Protein AF-A0A963B3S6-F1 (afdb_monomer_lite)

Sequence (49 aa):
MTDTVLMERHGGVVLLRLNRPDKLNAINGVHSVCLASSAANVHSRSKGS

Radius of gyration: 12.62 Å; chains: 1; bounding box: 30×19×35 Å

pLDDT: mean 76.09, std 13.46, range [44.66, 92.06]

Foldseek 3Di:
DDDQWDWDDDPLDIDIDGDPVVVVSDDDPVNVVVVVVVVVVNVVVVPVD

Structure (mmCIF, N/CA/C/O backbone):
data_AF-A0A963B3S6-F1
#
_entry.id   AF-A0A963B3S6-F1
#
loop_
_atom_site.group_PDB
_atom_site.id
_atom_site.type_symbol
_atom_site.label_atom_id
_atom_site.label_alt_id
_atom_site.label_comp_id
_atom_site.label_asy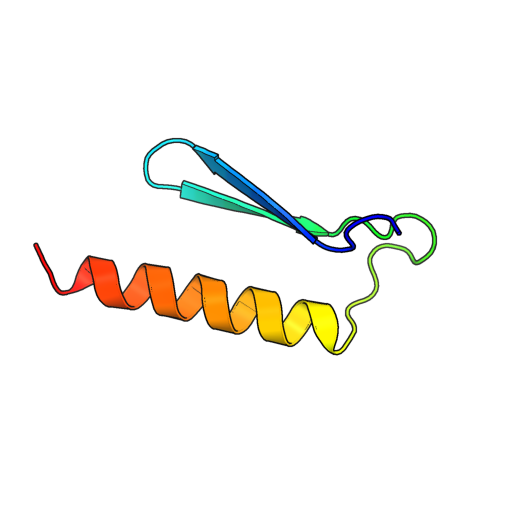m_id
_atom_site.label_entity_id
_atom_site.label_seq_id
_atom_site.pdbx_PDB_ins_code
_atom_site.Cartn_x
_atom_site.Cartn_y
_atom_site.Cartn_z
_atom_site.occupancy
_atom_site.B_iso_or_equiv
_atom_site.auth_seq_id
_atom_site.auth_comp_id
_atom_site.auth_asym_id
_atom_site.auth_atom_id
_atom_site.pdbx_PDB_model_num
ATOM 1 N N . MET A 1 1 ? 18.963 6.370 3.465 1.00 53.75 1 MET A N 1
ATOM 2 C CA . MET A 1 1 ? 18.160 5.206 3.035 1.00 53.75 1 MET A CA 1
ATOM 3 C C . MET A 1 1 ? 16.711 5.609 3.245 1.00 53.75 1 MET A C 1
ATOM 5 O O . MET A 1 1 ? 16.370 5.910 4.376 1.00 53.75 1 MET A O 1
ATOM 9 N N . THR A 1 2 ? 15.926 5.794 2.182 1.00 64.38 2 THR A N 1
ATOM 10 C CA . THR A 1 2 ? 14.547 6.304 2.298 1.00 64.38 2 THR A CA 1
ATOM 11 C C . THR A 1 2 ? 13.625 5.191 2.782 1.00 64.38 2 THR A C 1
ATOM 13 O O . THR A 1 2 ? 13.653 4.095 2.216 1.00 64.38 2 THR A O 1
ATOM 16 N N . ASP A 1 3 ? 12.815 5.458 3.807 1.00 74.94 3 ASP A N 1
ATOM 17 C CA . ASP A 1 3 ? 11.823 4.502 4.292 1.00 74.94 3 ASP A CA 1
ATOM 18 C C . ASP A 1 3 ? 10.835 4.138 3.185 1.00 74.94 3 ASP A C 1
ATOM 20 O O . ASP A 1 3 ? 10.261 5.000 2.518 1.00 74.94 3 ASP A O 1
ATOM 24 N N . THR A 1 4 ? 10.652 2.835 2.982 1.00 86.06 4 THR A N 1
ATOM 25 C CA . THR A 1 4 ? 9.800 2.288 1.915 1.00 86.06 4 THR A CA 1
ATOM 26 C C . THR A 1 4 ? 8.325 2.186 2.312 1.00 86.06 4 THR A C 1
ATOM 28 O O . THR A 1 4 ? 7.480 1.917 1.452 1.00 86.06 4 THR A O 1
ATOM 31 N N . VAL A 1 5 ? 8.025 2.414 3.595 1.00 87.00 5 VAL A N 1
ATOM 32 C CA . VAL A 1 5 ? 6.690 2.538 4.189 1.00 87.00 5 VAL A CA 1
ATOM 33 C C . VAL A 1 5 ? 6.727 3.715 5.151 1.00 87.00 5 VAL A C 1
ATOM 35 O O . VAL A 1 5 ? 7.606 3.782 6.003 1.00 87.00 5 VAL A O 1
ATOM 38 N N . LEU A 1 6 ? 5.759 4.614 5.040 1.00 88.50 6 LEU A N 1
ATOM 39 C CA . LEU A 1 6 ? 5.532 5.685 6.001 1.00 88.50 6 LEU A CA 1
ATOM 40 C C . LEU A 1 6 ? 4.312 5.327 6.849 1.00 88.50 6 LEU A C 1
ATOM 42 O O . LEU A 1 6 ? 3.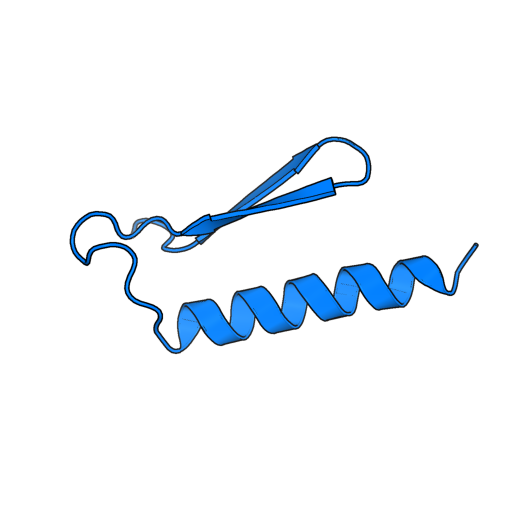314 4.832 6.319 1.00 88.50 6 LEU A O 1
ATOM 46 N N . MET A 1 7 ? 4.394 5.577 8.154 1.00 86.44 7 MET A N 1
ATOM 47 C CA . 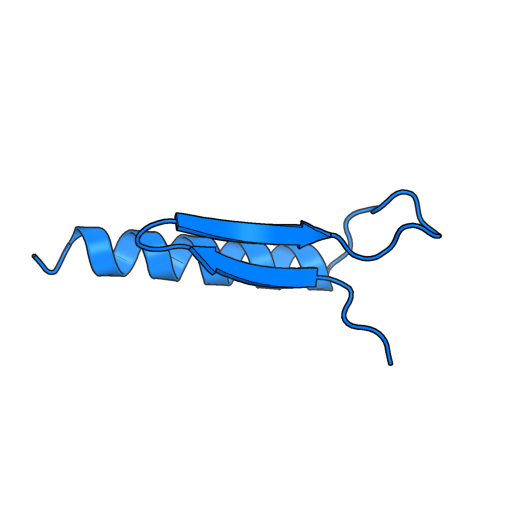MET A 1 7 ? 3.286 5.380 9.086 1.00 86.44 7 MET A CA 1
ATOM 48 C C . MET A 1 7 ? 2.948 6.692 9.780 1.00 86.44 7 MET A C 1
ATOM 50 O O . MET A 1 7 ? 3.812 7.319 10.385 1.00 86.44 7 MET A O 1
ATOM 54 N N . GLU A 1 8 ? 1.676 7.069 9.736 1.00 87.94 8 GLU A N 1
ATOM 55 C CA . GLU A 1 8 ? 1.145 8.236 10.438 1.00 87.94 8 GLU A CA 1
ATOM 56 C C . GLU A 1 8 ? -0.081 7.831 11.261 1.00 87.94 8 GLU A C 1
ATOM 58 O O . GLU A 1 8 ? -0.856 6.962 10.858 1.00 87.94 8 GLU A O 1
ATOM 63 N N . ARG A 1 9 ? -0.282 8.458 12.423 1.00 85.00 9 ARG A N 1
ATOM 64 C CA . ARG A 1 9 ? -1.483 8.256 13.243 1.00 85.00 9 ARG A CA 1
ATOM 65 C C . ARG A 1 9 ? -2.317 9.530 13.254 1.00 85.00 9 ARG A C 1
ATOM 67 O O . ARG A 1 9 ? -1.841 10.575 13.683 1.00 85.00 9 ARG A O 1
ATOM 74 N N . HIS A 1 10 ? -3.579 9.393 12.863 1.00 87.12 10 HIS A N 1
ATOM 75 C CA . HIS A 1 10 ? -4.580 10.456 12.862 1.00 87.12 10 HIS A CA 1
ATOM 76 C C . HIS A 1 10 ? -5.738 10.026 13.766 1.00 87.12 10 HIS A C 1
ATOM 78 O O . HIS A 1 10 ? -6.615 9.257 13.370 1.00 87.12 10 HIS A O 1
ATOM 84 N N . GLY A 1 11 ? -5.693 10.454 15.031 1.00 85.69 11 GLY A N 1
ATOM 85 C CA . GLY A 1 11 ? -6.641 10.009 16.056 1.00 85.69 11 GLY A CA 1
ATOM 86 C C . GLY A 1 11 ? -6.625 8.485 16.239 1.00 85.69 11 GLY A C 1
ATOM 87 O O . GLY A 1 11 ? -5.592 7.902 16.577 1.00 85.69 11 GLY A O 1
ATOM 88 N N . GLY A 1 12 ? -7.778 7.846 16.011 1.00 84.06 12 GLY A N 1
ATOM 89 C CA . GLY A 1 12 ? -7.955 6.389 16.078 1.00 84.06 12 GLY A CA 1
ATOM 90 C C . GLY A 1 12 ? -7.530 5.624 14.818 1.00 84.06 12 GLY A C 1
ATOM 91 O O . GLY A 1 12 ? -7.577 4.396 14.818 1.00 84.06 12 GLY A O 1
ATOM 92 N N . VAL A 1 13 ? -7.112 6.318 13.755 1.00 81.62 13 VAL A N 1
ATOM 93 C CA . VAL A 1 13 ? -6.757 5.712 12.465 1.00 81.62 13 VAL A CA 1
ATOM 94 C C . VAL A 1 13 ? -5.242 5.714 12.278 1.00 81.62 13 VAL A C 1
ATOM 96 O O . VAL A 1 13 ? -4.560 6.699 12.565 1.00 81.62 13 VAL A O 1
ATOM 99 N N . VAL A 1 14 ? -4.704 4.600 11.779 1.00 86.06 14 VAL A N 1
ATOM 100 C CA . VAL A 1 14 ? -3.307 4.494 11.342 1.00 86.06 14 VAL A CA 1
ATOM 101 C C . VAL A 1 14 ? -3.277 4.494 9.818 1.00 86.06 14 VAL A C 1
ATOM 103 O O . VAL A 1 14 ? -3.899 3.643 9.186 1.00 86.06 14 VAL A O 1
ATOM 106 N N . LEU A 1 15 ? -2.549 5.445 9.237 1.00 86.56 15 LEU A N 1
ATOM 107 C CA . LEU A 1 15 ? -2.325 5.567 7.804 1.00 86.56 15 LEU A CA 1
ATOM 108 C C . LEU A 1 15 ? -0.971 4.943 7.453 1.00 86.56 15 LEU A C 1
ATOM 110 O O . LEU A 1 15 ? 0.069 5.411 7.915 1.00 86.56 15 LEU A O 1
ATOM 114 N N . LEU A 1 16 ? -0.986 3.904 6.617 1.00 87.94 16 LEU A N 1
ATOM 115 C CA . LEU A 1 16 ? 0.218 3.336 6.014 1.00 87.94 16 LEU A CA 1
ATOM 116 C C . LEU A 1 16 ? 0.330 3.810 4.564 1.00 87.94 16 LEU A C 1
ATOM 118 O O . LEU A 1 16 ? -0.598 3.622 3.778 1.00 87.94 16 LEU A O 1
ATOM 122 N N . ARG A 1 17 ? 1.474 4.389 4.191 1.00 88.06 17 ARG A N 1
ATOM 123 C CA . ARG A 1 17 ? 1.759 4.833 2.819 1.00 88.06 17 ARG A CA 1
ATOM 124 C C . ARG A 1 17 ? 2.969 4.092 2.277 1.00 88.06 17 ARG A C 1
ATOM 126 O O . ARG A 1 17 ? 4.041 4.132 2.872 1.00 88.06 17 ARG A O 1
ATOM 133 N N . LEU A 1 18 ? 2.815 3.444 1.128 1.00 90.25 18 LEU A N 1
ATOM 134 C CA . LEU A 1 18 ? 3.950 2.886 0.397 1.00 90.25 18 LEU A CA 1
ATOM 135 C C . LEU A 1 18 ? 4.751 4.034 -0.227 1.00 90.25 18 LEU A C 1
ATOM 137 O O . LEU A 1 18 ? 4.176 4.928 -0.848 1.00 90.25 18 LEU A O 1
ATOM 141 N N . ASN A 1 19 ? 6.067 4.011 -0.034 1.00 89.94 19 ASN A N 1
ATOM 142 C CA . ASN A 1 19 ? 6.969 5.083 -0.446 1.00 89.94 19 ASN A CA 1
ATOM 143 C C . ASN A 1 19 ? 8.101 4.535 -1.326 1.00 89.94 19 ASN A C 1
ATOM 145 O O . ASN A 1 19 ? 9.287 4.657 -1.025 1.00 89.94 19 ASN A O 1
ATOM 149 N N . ARG A 1 20 ? 7.710 3.863 -2.413 1.00 90.12 20 ARG A N 1
ATOM 150 C CA . ARG A 1 20 ? 8.596 3.384 -3.486 1.00 90.12 20 ARG A CA 1
ATOM 151 C C . ARG A 1 20 ? 8.034 3.783 -4.855 1.00 90.12 20 ARG A C 1
ATOM 153 O O . ARG A 1 20 ? 7.688 2.906 -5.656 1.00 90.12 20 ARG A O 1
ATOM 160 N N . PRO A 1 21 ? 7.884 5.092 -5.130 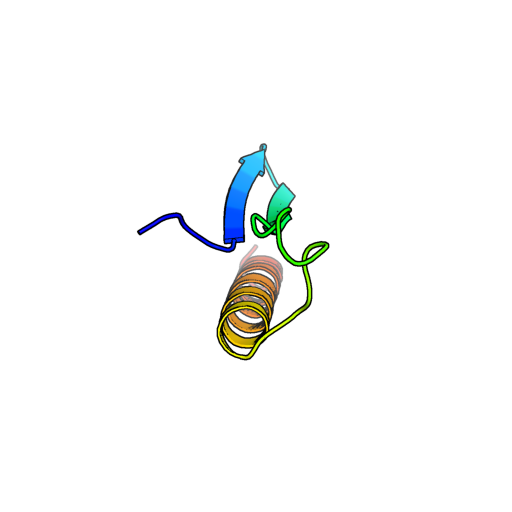1.00 91.19 21 PRO A N 1
ATOM 161 C CA . PRO A 1 21 ? 7.271 5.562 -6.372 1.00 91.19 21 PRO A CA 1
ATOM 162 C C . PRO A 1 21 ? 8.050 5.111 -7.616 1.00 91.19 21 PRO A C 1
ATOM 164 O O . PRO A 1 21 ? 7.446 4.792 -8.635 1.00 91.19 21 PRO A O 1
ATOM 167 N N . ASP A 1 22 ? 9.373 4.973 -7.507 1.00 92.06 22 ASP A N 1
ATOM 168 C CA . ASP A 1 22 ? 10.271 4.461 -8.549 1.00 92.06 22 ASP A CA 1
ATOM 169 C C . ASP A 1 22 ? 9.963 3.014 -8.979 1.00 92.06 22 ASP A C 1
ATOM 171 O O . ASP A 1 22 ? 10.341 2.592 -10.071 1.00 92.06 22 ASP A O 1
ATOM 175 N N . LYS A 1 23 ? 9.268 2.246 -8.130 1.00 91.69 23 LYS A N 1
ATOM 176 C CA . LYS A 1 23 ? 8.825 0.869 -8.397 1.00 91.69 23 LYS A CA 1
ATOM 177 C C . LYS A 1 23 ? 7.311 0.735 -8.469 1.00 91.69 23 LYS A C 1
ATOM 179 O O . LYS A 1 23 ? 6.805 -0.362 -8.244 1.00 91.69 23 LYS A O 1
ATOM 184 N N . LEU A 1 24 ? 6.584 1.828 -8.716 1.00 91.00 24 LEU A N 1
ATOM 185 C CA . LEU A 1 24 ? 5.116 1.833 -8.698 1.00 91.00 24 LEU A CA 1
ATOM 186 C C . LEU A 1 24 ? 4.546 1.277 -7.378 1.00 91.00 24 LEU A C 1
ATOM 188 O O . LEU A 1 24 ? 3.486 0.660 -7.360 1.00 91.00 24 LEU A O 1
ATOM 192 N N . ASN A 1 25 ? 5.276 1.458 -6.270 1.00 89.81 25 ASN A N 1
ATOM 193 C CA . ASN A 1 25 ? 4.951 0.904 -4.955 1.00 89.81 25 ASN A CA 1
ATOM 194 C C . ASN A 1 25 ? 4.801 -0.628 -4.914 1.00 89.81 25 ASN A C 1
ATOM 196 O O . ASN A 1 25 ? 4.045 -1.153 -4.099 1.00 89.81 25 ASN A O 1
ATOM 200 N N . ALA A 1 26 ? 5.549 -1.357 -5.748 1.00 89.88 26 ALA A N 1
ATOM 201 C CA . ALA A 1 26 ? 5.568 -2.815 -5.711 1.00 89.88 26 ALA A CA 1
ATOM 202 C C . ALA A 1 26 ? 5.896 -3.355 -4.305 1.00 89.88 26 ALA A C 1
ATOM 204 O O . ALA A 1 26 ? 6.893 -2.958 -3.682 1.00 89.88 26 ALA A O 1
ATOM 205 N N . ILE A 1 27 ? 5.056 -4.290 -3.848 1.00 87.62 27 ILE A N 1
ATOM 206 C CA . ILE A 1 27 ? 5.156 -4.926 -2.534 1.00 87.62 27 ILE A CA 1
ATOM 207 C C . ILE A 1 27 ? 6.376 -5.848 -2.499 1.00 87.62 27 ILE A C 1
ATOM 209 O O . ILE A 1 27 ? 6.581 -6.662 -3.398 1.00 87.62 27 ILE A O 1
ATOM 213 N N . ASN A 1 28 ? 7.183 -5.736 -1.447 1.00 82.31 28 ASN A N 1
ATOM 214 C CA . ASN A 1 28 ? 8.288 -6.654 -1.172 1.00 82.31 28 ASN A CA 1
ATOM 215 C C . ASN A 1 28 ? 8.206 -7.219 0.259 1.00 82.31 28 ASN A C 1
ATOM 217 O O . ASN A 1 28 ? 7.303 -6.882 1.025 1.00 82.31 28 ASN A O 1
ATOM 221 N N . GLY A 1 29 ? 9.169 -8.063 0.642 1.00 78.69 29 GLY A N 1
ATOM 222 C CA . GLY A 1 29 ? 9.189 -8.696 1.968 1.00 78.69 29 GLY A CA 1
ATOM 223 C C . GLY A 1 29 ? 9.252 -7.726 3.159 1.00 78.69 29 GLY A C 1
ATOM 224 O O . GLY A 1 29 ? 8.853 -8.087 4.258 1.00 78.69 29 GLY A O 1
ATOM 225 N N . VAL A 1 30 ? 9.704 -6.484 2.965 1.00 76.06 30 VAL A N 1
ATOM 226 C CA . VAL A 1 30 ? 9.717 -5.464 4.032 1.00 76.06 30 VAL A CA 1
ATOM 227 C C . VAL A 1 30 ? 8.307 -4.912 4.264 1.00 76.06 30 VAL A C 1
ATOM 229 O O . VAL A 1 30 ? 7.900 -4.660 5.398 1.00 76.06 30 VAL A O 1
ATOM 232 N N . HIS A 1 31 ? 7.529 -4.769 3.191 1.00 75.00 31 HIS A N 1
ATOM 233 C CA . HIS A 1 31 ? 6.151 -4.282 3.247 1.00 75.00 31 HIS A CA 1
ATOM 234 C C . HIS A 1 31 ? 5.211 -5.264 3.948 1.00 75.00 31 HIS A C 1
ATOM 236 O O . HIS A 1 31 ? 4.382 -4.839 4.752 1.00 75.00 31 HIS A O 1
ATOM 242 N N . SER A 1 32 ? 5.361 -6.568 3.697 1.00 69.50 32 SER A N 1
ATOM 243 C CA . SER A 1 32 ? 4.519 -7.599 4.319 1.00 69.50 32 SER A CA 1
ATOM 244 C C . SER A 1 32 ? 4.692 -7.665 5.841 1.00 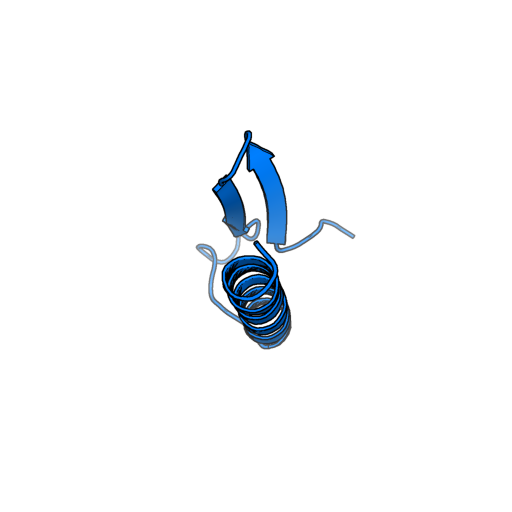69.50 32 SER A C 1
ATOM 246 O O . SER A 1 32 ? 3.705 -7.794 6.564 1.00 69.50 32 SER A O 1
ATOM 248 N N . VAL A 1 33 ? 5.922 -7.499 6.339 1.00 70.06 33 VAL A N 1
ATOM 249 C CA . VAL A 1 33 ? 6.226 -7.489 7.781 1.00 70.06 33 VAL A CA 1
ATOM 250 C C . VAL A 1 33 ? 5.642 -6.252 8.470 1.00 70.06 33 VAL A C 1
ATOM 252 O O . VAL A 1 33 ? 5.046 -6.367 9.546 1.00 70.06 33 VAL A O 1
ATOM 255 N N . CYS A 1 34 ? 5.755 -5.078 7.837 1.00 71.69 34 CYS A N 1
ATOM 256 C CA . CYS A 1 34 ? 5.164 -3.842 8.353 1.00 71.69 34 CYS A CA 1
ATOM 257 C C . CYS A 1 34 ? 3.638 -3.950 8.465 1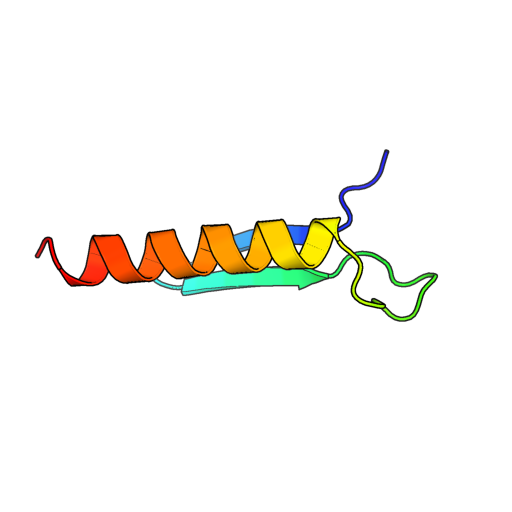.00 71.69 34 CYS A C 1
ATOM 259 O O . CYS A 1 34 ? 3.095 -3.690 9.537 1.00 71.69 34 CYS A O 1
ATOM 261 N N . LEU A 1 35 ? 2.948 -4.390 7.403 1.00 69.81 35 LEU A N 1
ATOM 262 C CA . LEU A 1 35 ? 1.486 -4.524 7.420 1.00 69.81 35 LEU A CA 1
ATOM 263 C C . LEU A 1 35 ? 0.997 -5.511 8.490 1.00 69.81 35 LEU A C 1
ATOM 265 O O . LEU A 1 35 ? 0.052 -5.200 9.218 1.00 69.81 35 LEU A O 1
ATOM 269 N N . ALA A 1 36 ? 1.639 -6.677 8.609 1.00 68.19 36 ALA A N 1
ATOM 270 C CA . ALA A 1 36 ? 1.254 -7.689 9.594 1.00 68.19 36 ALA A CA 1
ATOM 271 C C . ALA A 1 36 ? 1.379 -7.163 11.036 1.00 68.19 36 ALA A C 1
ATOM 273 O O . ALA A 1 36 ? 0.476 -7.347 11.856 1.00 68.19 36 ALA A O 1
ATOM 274 N N . SER A 1 37 ? 2.464 -6.441 11.324 1.00 68.00 37 SER A N 1
ATOM 275 C CA . SER A 1 37 ? 2.725 -5.859 12.646 1.00 68.00 37 SER A CA 1
ATOM 276 C C . SER A 1 37 ? 1.721 -4.755 12.996 1.00 68.00 37 SER A C 1
ATOM 278 O O . SER A 1 37 ? 1.220 -4.693 14.122 1.00 68.00 37 SER A O 1
ATOM 280 N N . SER A 1 38 ? 1.367 -3.906 12.026 1.00 68.12 38 SER A N 1
ATOM 281 C CA . SER A 1 38 ? 0.367 -2.852 12.219 1.00 68.12 38 SER A CA 1
ATOM 282 C C . SER A 1 38 ? -1.030 -3.417 12.479 1.00 68.12 38 SER A C 1
ATOM 284 O O . SER A 1 38 ? -1.716 -2.938 13.380 1.00 68.12 38 SER A O 1
ATOM 286 N N . ALA A 1 39 ? -1.440 -4.455 11.742 1.00 64.19 39 ALA A N 1
ATOM 287 C CA . ALA A 1 39 ? -2.744 -5.095 11.917 1.00 64.19 39 ALA A CA 1
ATOM 288 C C . ALA A 1 39 ? -2.886 -5.765 13.296 1.00 64.19 39 ALA A C 1
ATOM 290 O O . ALA A 1 39 ? -3.913 -5.609 13.962 1.00 64.19 39 ALA A O 1
ATOM 291 N N . ALA A 1 40 ? -1.835 -6.442 13.771 1.00 62.72 40 ALA A N 1
ATOM 292 C CA . ALA A 1 40 ? -1.821 -7.058 15.097 1.00 62.72 40 ALA A CA 1
ATOM 293 C C . ALA A 1 40 ? -2.004 -6.024 16.227 1.00 62.72 40 ALA A C 1
ATOM 295 O O . ALA A 1 40 ? -2.727 -6.275 17.193 1.00 62.72 40 ALA A O 1
ATOM 296 N N . ASN A 1 41 ? -1.412 -4.834 16.082 1.00 59.03 41 ASN A N 1
ATOM 297 C CA . ASN A 1 41 ? -1.506 -3.761 17.074 1.00 59.03 41 ASN A CA 1
ATOM 298 C C . ASN A 1 41 ? -2.885 -3.064 17.109 1.00 59.03 41 ASN A C 1
ATOM 300 O O . ASN A 1 41 ? -3.260 -2.480 18.126 1.00 59.03 41 ASN A O 1
ATOM 304 N N . VAL A 1 42 ? -3.656 -3.117 16.014 1.00 60.16 42 VAL A N 1
ATOM 305 C CA . VAL A 1 42 ? -5.058 -2.653 15.987 1.00 60.16 42 VAL A CA 1
ATOM 306 C C . VAL A 1 42 ? -5.967 -3.664 16.691 1.00 60.16 42 VAL A C 1
ATOM 308 O O . VAL A 1 42 ? -6.828 -3.276 17.480 1.00 60.16 42 VAL A O 1
ATOM 311 N N . HIS A 1 43 ? -5.746 -4.964 16.467 1.00 58.56 43 HIS A N 1
ATOM 312 C CA . HIS A 1 43 ? -6.561 -6.018 17.076 1.00 58.56 43 HIS A CA 1
ATOM 313 C C . HIS A 1 43 ? -6.386 -6.108 18.601 1.00 58.56 43 HIS A C 1
ATOM 315 O O . HIS A 1 43 ? -7.369 -6.276 19.322 1.00 58.56 43 HIS A O 1
ATOM 321 N N . SER A 1 44 ? -5.160 -5.959 19.113 1.00 57.72 44 SER A N 1
ATOM 322 C CA . SER A 1 44 ? -4.884 -6.049 20.555 1.00 57.72 44 SER A CA 1
ATOM 323 C C . SER A 1 44 ? -5.542 -4.928 21.368 1.00 57.72 44 SER A C 1
ATOM 325 O O . SER A 1 44 ? -5.994 -5.169 22.485 1.00 57.72 44 SER A O 1
ATOM 327 N N . ARG A 1 45 ? -5.676 -3.720 20.803 1.00 53.69 45 ARG A N 1
ATOM 328 C CA . ARG A 1 45 ? -6.344 -2.583 21.467 1.00 53.69 45 ARG A CA 1
ATOM 329 C C . ARG A 1 45 ? -7.871 -2.647 21.422 1.00 53.69 45 ARG A C 1
ATOM 331 O O . ARG A 1 45 ? -8.511 -2.056 22.280 1.00 53.69 45 ARG A O 1
ATOM 338 N N . SER A 1 46 ? -8.456 -3.392 20.483 1.00 54.62 46 SER A N 1
ATOM 339 C CA . SER A 1 46 ? -9.910 -3.613 20.427 1.00 54.62 46 SER A CA 1
ATOM 340 C C . SER A 1 46 ? -10.435 -4.482 21.575 1.00 54.62 46 SER A C 1
ATOM 342 O O . SER A 1 46 ? -11.635 -4.464 21.830 1.00 54.62 46 SER A O 1
ATOM 344 N N . LYS A 1 47 ? -9.577 -5.267 22.238 1.00 56.75 47 LYS A N 1
ATOM 345 C CA . LYS A 1 47 ? -9.979 -6.198 23.307 1.00 56.75 47 LYS A CA 1
ATOM 346 C C . LYS A 1 47 ? -9.630 -5.724 24.722 1.00 56.75 47 LYS A C 1
ATOM 348 O O . LYS A 1 47 ? -9.798 -6.489 25.663 1.00 56.75 47 LYS A O 1
ATOM 353 N N . GLY A 1 48 ? -9.127 -4.499 24.864 1.00 54.25 48 GLY A N 1
ATOM 354 C CA . GLY A 1 48 ? -8.694 -3.925 26.141 1.00 54.25 48 GLY A CA 1
ATOM 355 C C . GLY A 1 48 ? -9.409 -2.624 26.501 1.00 54.25 48 GLY A C 1
ATOM 356 O O . GLY A 1 48 ? -8.747 -1.719 27.002 1.00 54.25 48 GLY A O 1
ATOM 357 N N . SER A 1 49 ? -10.708 -2.513 26.194 1.00 44.66 49 SER A N 1
ATOM 358 C CA . SER A 1 49 ? -11.572 -1.414 26.648 1.00 44.66 49 SER A CA 1
ATOM 359 C C . SER A 1 49 ? -12.620 -1.905 27.631 1.00 44.66 49 SER A C 1
ATOM 361 O O . SER A 1 49 ? -13.034 -3.078 27.504 1.00 44.66 49 SER A O 1
#

Secondary structure (DSSP, 8-state):
---SEEEEEETTEEEEEE--GGGTT---HHHHHHHHHHHHHHHHHHT--